Protein AF-A0A1J3EP13-F1 (afdb_monomer)

Sequence (104 aa):
LDESCNVFEGQWVWDNVSYPLYKEESCPYLVKQTTCQRNGRPDSHYQNWRWQPNSCDLPRFDALKLLDVLRDKRVMFIGDSVQRGTFESMICMVQSVIPDNKKS

InterPro domains:
  IPR025846 Trichome birefringence-like, N-terminal domain [PF14416] (3-57)
  IPR026057 Trichome birefringence-like, C-terminal domain [PF13839] (58-103)
  IPR029962 Trichome birefringence-like family [PTHR32285] (5-99)

pLDDT: mean 94.51, std 5.69, range [63.16, 98.12]

Radius of gyration: 15.42 Å; Cα contacts (8 Å, |Δi|>4): 90; chains: 1; bounding box: 29×38×36 Å

Secondary structure (DSSP, 8-state):
--TT--TTSEEEEE-TTT--SS-GGG-TT--GGG-TTTTT----GGGGEEEEESS-PPPPP-HHHHHHHTTT------SSHHHHHHHHHHHHHHHTTS-GGG--

Mean predicted aligned error: 3.6 Å

Structure (mmCIF, N/CA/C/O backbone):
data_AF-A0A1J3EP13-F1
#
_entry.id   AF-A0A1J3EP13-F1
#
loop_
_atom_site.group_PDB
_atom_site.id
_atom_site.type_symbol
_atom_site.label_atom_id
_atom_site.label_alt_id
_atom_site.label_comp_id
_atom_site.label_asym_id
_atom_site.label_entity_id
_atom_site.label_seq_id
_atom_site.pdbx_PDB_ins_code
_atom_site.Cartn_x
_atom_site.Cartn_y
_atom_site.Cartn_z
_atom_site.occupancy
_atom_site.B_iso_or_equiv
_atom_site.auth_seq_id
_atom_site.auth_comp_id
_atom_site.auth_asym_id
_atom_site.auth_atom_id
_atom_site.pdbx_PDB_model_num
ATOM 1 N N . LEU A 1 1 ? -5.188 -16.356 -10.026 1.00 63.16 1 LEU A N 1
ATOM 2 C CA . LEU A 1 1 ? -3.910 -15.917 -10.617 1.00 63.16 1 LEU A CA 1
ATOM 3 C C . LEU A 1 1 ? -3.475 -17.056 -11.509 1.00 63.16 1 LEU A C 1
ATOM 5 O O . LEU A 1 1 ? -3.619 -18.193 -11.080 1.00 63.16 1 LEU A O 1
ATOM 9 N N . ASP A 1 2 ? -3.095 -16.760 -12.745 1.00 73.81 2 ASP A N 1
ATOM 10 C CA . ASP A 1 2 ? -2.546 -17.768 -13.652 1.00 73.81 2 ASP A CA 1
ATOM 11 C C . ASP A 1 2 ? -1.289 -18.374 -13.003 1.00 73.81 2 ASP A C 1
ATOM 13 O O . ASP A 1 2 ? -0.483 -17.623 -12.448 1.00 73.81 2 ASP A O 1
ATOM 17 N N . GLU A 1 3 ? -1.133 -19.701 -13.016 1.00 71.56 3 GLU A N 1
ATOM 18 C CA . GLU A 1 3 ? 0.047 -20.374 -12.443 1.00 71.56 3 GLU A CA 1
ATOM 19 C C . GLU A 1 3 ? 1.345 -19.949 -13.145 1.00 71.56 3 GLU A C 1
ATOM 21 O O . GLU A 1 3 ? 2.423 -20.026 -12.561 1.00 71.56 3 GLU A O 1
ATOM 26 N N . SER A 1 4 ? 1.241 -19.431 -14.372 1.00 84.25 4 SER A N 1
ATOM 27 C CA . SER A 1 4 ? 2.365 -18.866 -15.119 1.00 84.25 4 SER A CA 1
ATOM 28 C C . SER A 1 4 ? 2.739 -17.432 -14.714 1.00 84.25 4 SER A C 1
ATOM 30 O O . SER A 1 4 ? 3.778 -16.926 -15.149 1.00 84.25 4 SER A O 1
ATOM 32 N N . CYS A 1 5 ? 1.939 -16.751 -13.879 1.00 91.75 5 CYS A N 1
ATOM 33 C CA . CYS A 1 5 ? 2.247 -15.382 -13.478 1.00 91.75 5 CYS A CA 1
ATOM 34 C C . CYS A 1 5 ? 3.239 -15.326 -12.314 1.00 91.75 5 CYS A C 1
ATOM 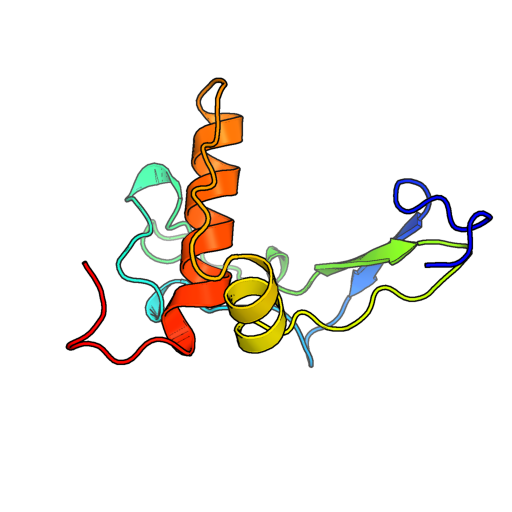36 O O . CYS A 1 5 ? 2.869 -15.428 -11.140 1.00 91.75 5 CYS A O 1
ATOM 38 N N . ASN A 1 6 ? 4.504 -15.059 -12.638 1.00 93.00 6 ASN A N 1
ATOM 39 C CA . ASN A 1 6 ? 5.495 -14.687 -11.641 1.00 93.00 6 ASN A CA 1
ATOM 40 C C . ASN A 1 6 ? 5.256 -13.245 -11.158 1.00 93.00 6 ASN A C 1
ATOM 42 O O . ASN A 1 6 ? 5.686 -12.279 -11.785 1.00 93.00 6 ASN A O 1
ATOM 46 N N . VAL A 1 7 ? 4.588 -13.096 -10.012 1.00 94.94 7 VAL A N 1
ATOM 47 C CA . VAL A 1 7 ? 4.268 -11.783 -9.418 1.00 94.94 7 VAL A CA 1
ATOM 48 C C . VAL A 1 7 ? 5.496 -10.995 -8.949 1.00 94.94 7 VAL A C 1
ATOM 50 O O . VAL A 1 7 ? 5.372 -9.809 -8.647 1.00 94.94 7 VAL A O 1
ATOM 53 N N . PHE A 1 8 ? 6.670 -11.625 -8.888 1.00 95.06 8 PHE A N 1
ATOM 54 C CA . PHE A 1 8 ? 7.921 -11.007 -8.449 1.00 95.06 8 PHE A CA 1
ATOM 55 C C . PHE A 1 8 ? 8.779 -10.485 -9.610 1.00 95.06 8 PHE A C 1
ATOM 57 O O . PHE A 1 8 ? 9.755 -9.781 -9.367 1.00 95.06 8 PHE A O 1
ATOM 64 N N . GLU A 1 9 ? 8.411 -10.779 -10.862 1.00 96.25 9 GLU A N 1
ATOM 65 C CA . GLU A 1 9 ? 9.092 -10.290 -12.064 1.00 96.25 9 GLU A CA 1
ATOM 66 C C . GLU A 1 9 ? 8.228 -9.273 -12.806 1.00 96.25 9 GLU A C 1
ATOM 68 O O . GLU A 1 9 ? 7.113 -9.560 -13.248 1.00 96.25 9 GLU A O 1
ATOM 73 N N . GLY A 1 10 ? 8.751 -8.062 -12.950 1.00 96.69 10 GLY A N 1
ATOM 74 C CA . GLY A 1 10 ? 7.971 -6.939 -13.432 1.00 96.69 10 GLY A CA 1
ATOM 75 C C . GLY A 1 10 ? 8.742 -5.636 -13.378 1.00 96.69 10 GLY A C 1
ATOM 76 O O . GLY A 1 10 ? 9.972 -5.610 -13.295 1.00 96.69 10 GLY A O 1
ATOM 77 N N . GLN A 1 11 ? 7.991 -4.546 -13.398 1.00 98.12 11 GLN A N 1
ATOM 78 C CA . GLN A 1 11 ? 8.530 -3.198 -13.337 1.00 98.12 11 GLN A CA 1
ATOM 79 C C . GLN A 1 11 ? 7.628 -2.279 -12.521 1.00 98.12 11 GLN A C 1
ATOM 81 O O . GLN A 1 11 ? 6.421 -2.496 -12.381 1.00 98.12 11 GLN A O 1
ATOM 86 N N . TRP A 1 12 ? 8.225 -1.213 -12.003 1.00 98.00 12 TRP A N 1
ATOM 87 C CA . TRP A 1 12 ? 7.475 -0.113 -11.422 1.00 98.00 12 TRP A CA 1
ATOM 88 C C . TRP A 1 12 ? 6.881 0.743 -12.537 1.00 98.00 12 TRP A C 1
ATOM 90 O O . TRP A 1 12 ? 7.595 1.198 -13.428 1.00 98.00 12 TRP A O 1
ATOM 100 N N . VAL A 1 13 ? 5.573 0.972 -12.472 1.00 97.69 13 VAL A N 1
ATOM 101 C CA . VAL A 1 13 ? 4.842 1.854 -13.382 1.00 97.69 13 VAL A CA 1
ATOM 102 C C . VAL A 1 13 ? 4.267 3.029 -12.606 1.00 97.69 13 VAL A C 1
ATOM 104 O O . VAL A 1 13 ? 3.807 2.883 -11.470 1.00 97.69 13 VAL A O 1
ATOM 107 N N . TRP A 1 14 ? 4.317 4.208 -13.215 1.00 97.81 14 TRP A N 1
ATOM 108 C CA . TRP A 1 14 ? 3.725 5.408 -12.643 1.00 97.81 14 TRP A CA 1
ATOM 109 C C . TRP A 1 14 ? 2.201 5.359 -12.773 1.00 97.81 14 TRP A C 1
ATOM 111 O O . TRP A 1 14 ? 1.672 5.203 -13.872 1.00 97.81 14 TRP A O 1
ATOM 121 N N . ASP A 1 15 ? 1.500 5.524 -11.657 1.00 96.38 15 ASP A N 1
ATOM 122 C CA . ASP A 1 15 ? 0.045 5.532 -11.570 1.00 96.38 15 ASP A CA 1
ATOM 123 C C . ASP A 1 15 ? -0.403 6.564 -10.526 1.00 96.38 15 ASP A C 1
ATOM 125 O O . ASP A 1 15 ? -0.505 6.289 -9.335 1.00 96.38 15 ASP A O 1
ATOM 129 N N . ASN A 1 16 ? -0.681 7.784 -10.977 1.00 94.88 16 ASN A N 1
ATOM 130 C CA . ASN A 1 16 ? -1.227 8.847 -10.131 1.00 94.88 16 ASN A CA 1
ATOM 131 C C . ASN A 1 16 ? -2.765 8.875 -10.107 1.00 94.88 16 ASN A C 1
ATOM 133 O O . ASN A 1 16 ? -3.342 9.824 -9.577 1.00 94.88 16 ASN A O 1
ATOM 137 N N . VAL A 1 17 ? -3.423 7.882 -10.712 1.00 94.56 17 VAL A N 1
ATOM 138 C CA . VAL A 1 17 ? -4.886 7.799 -10.788 1.00 94.56 17 VAL A CA 1
ATOM 139 C C . VAL A 1 17 ? -5.414 6.859 -9.710 1.00 94.56 17 VAL A C 1
ATOM 141 O O . VAL A 1 17 ? -6.419 7.157 -9.064 1.00 94.56 17 VAL A O 1
ATOM 144 N N . SER A 1 18 ? -4.755 5.715 -9.514 1.00 92.50 18 SER A N 1
ATOM 145 C CA . SER A 1 18 ? -5.209 4.673 -8.593 1.00 92.50 18 SER A CA 1
ATOM 146 C C . SER A 1 18 ? -4.381 4.540 -7.312 1.00 92.50 18 SER A C 1
ATOM 148 O O . SER A 1 18 ? -4.886 3.963 -6.346 1.00 92.50 18 SER A O 1
ATOM 150 N N . TYR A 1 19 ? -3.167 5.103 -7.279 1.00 95.50 19 TYR A N 1
ATOM 151 C CA . TYR A 1 19 ? -2.274 5.113 -6.116 1.00 95.50 19 TYR A CA 1
ATOM 152 C C . TYR A 1 19 ? -2.142 6.517 -5.494 1.00 95.50 19 TYR A C 1
ATOM 154 O O . TYR A 1 19 ? -2.306 7.519 -6.195 1.00 95.50 19 TYR A O 1
ATOM 162 N N . PRO A 1 20 ? -1.836 6.602 -4.183 1.00 96.38 20 PRO A N 1
ATOM 163 C CA . PRO A 1 20 ? -1.657 5.487 -3.245 1.00 96.38 20 PRO A CA 1
ATOM 164 C C . PRO A 1 20 ? -2.982 4.826 -2.829 1.00 96.38 20 PRO A C 1
ATOM 166 O O . PRO A 1 20 ? -4.050 5.429 -2.908 1.00 96.38 20 PRO A O 1
ATOM 169 N N . LEU A 1 21 ? -2.909 3.587 -2.328 1.00 95.50 21 LEU A N 1
ATOM 170 C CA . LEU A 1 21 ? -4.083 2.838 -1.845 1.00 95.50 21 LEU A CA 1
ATOM 171 C C . LEU A 1 21 ? -4.720 3.449 -0.583 1.00 95.50 21 LEU A C 1
ATOM 173 O O . LEU A 1 21 ? -5.889 3.204 -0.298 1.00 95.50 21 LEU A O 1
ATOM 177 N N . TYR A 1 22 ? -3.960 4.246 0.167 1.00 95.88 22 TYR A N 1
ATOM 178 C CA . TYR A 1 22 ? -4.425 5.040 1.299 1.00 95.88 22 TYR A CA 1
ATOM 179 C C . TYR A 1 22 ? -3.564 6.301 1.431 1.00 95.88 22 TYR A C 1
ATOM 181 O O . TYR A 1 22 ? -2.426 6.339 0.966 1.00 95.88 22 TYR A O 1
ATOM 189 N N . LYS A 1 23 ? -4.088 7.335 2.095 1.00 95.62 23 LYS A N 1
ATOM 190 C CA . LYS A 1 23 ? -3.322 8.549 2.419 1.00 95.62 23 LYS A CA 1
ATOM 191 C C . LYS A 1 23 ? -2.798 8.483 3.850 1.00 95.62 23 LYS A C 1
ATOM 193 O O . LYS A 1 23 ? -3.511 8.010 4.734 1.00 95.62 23 LYS A O 1
ATOM 198 N N . GLU A 1 24 ? -1.604 9.021 4.094 1.00 96.50 24 GLU A N 1
ATOM 199 C CA . GLU A 1 24 ? -0.988 9.086 5.433 1.00 96.50 24 GLU A CA 1
ATOM 200 C C . GLU A 1 24 ? -1.919 9.735 6.475 1.00 96.50 24 GLU A C 1
ATOM 202 O O . GLU A 1 24 ? -2.043 9.258 7.599 1.00 96.50 24 GLU A O 1
ATOM 207 N N . GLU A 1 25 ? -2.635 10.788 6.082 1.00 94.44 25 GLU A N 1
ATOM 208 C CA . GLU A 1 25 ? -3.593 11.509 6.931 1.00 94.44 25 GLU A CA 1
ATOM 209 C C . GLU A 1 25 ? -4.834 10.681 7.285 1.00 94.44 25 GLU A C 1
ATOM 211 O O . GLU A 1 25 ? -5.441 10.893 8.330 1.00 94.44 25 GLU A O 1
ATOM 216 N N . SER A 1 26 ? -5.207 9.728 6.427 1.00 93.75 26 SER A N 1
ATOM 217 C CA . SER A 1 26 ? -6.417 8.915 6.598 1.00 93.75 26 SER A CA 1
ATOM 218 C C . SER A 1 26 ? -6.224 7.708 7.515 1.00 93.75 26 SER A C 1
ATOM 220 O O . SER A 1 26 ? -7.208 7.062 7.873 1.00 93.75 26 SER A O 1
ATOM 222 N N . CYS A 1 27 ? -4.980 7.377 7.878 1.00 95.25 27 CYS A N 1
ATOM 223 C CA . CYS A 1 27 ? -4.670 6.211 8.695 1.00 95.25 27 CYS A CA 1
ATOM 224 C C . CYS A 1 27 ? -4.110 6.617 10.069 1.00 95.25 27 CYS A C 1
ATOM 226 O O . CYS A 1 27 ? -2.937 6.986 10.165 1.00 95.25 27 CYS A O 1
ATOM 228 N N . PRO A 1 28 ? -4.897 6.490 11.154 1.00 93.19 28 PRO A N 1
ATOM 229 C CA . PRO A 1 28 ? -4.446 6.856 12.499 1.00 93.19 28 PRO A CA 1
ATOM 230 C C . PRO A 1 28 ? -3.438 5.862 13.101 1.00 93.19 28 PRO A C 1
ATOM 232 O O . PRO A 1 28 ? -2.834 6.156 14.127 1.00 93.19 28 PRO A O 1
ATOM 235 N N . TYR A 1 29 ? -3.249 4.695 12.479 1.00 94.19 29 TYR A N 1
ATOM 236 C CA . TYR A 1 29 ? -2.391 3.618 12.984 1.00 94.19 29 TYR A CA 1
ATOM 237 C C . TYR A 1 29 ? -0.920 3.742 12.571 1.00 94.19 29 TYR A C 1
ATOM 239 O O . TYR A 1 29 ? -0.087 2.986 13.068 1.00 94.19 29 TYR A O 1
ATOM 247 N N . LEU A 1 30 ? -0.587 4.670 11.667 1.00 96.19 30 LEU A N 1
ATOM 248 C CA . LEU A 1 30 ? 0.803 4.909 11.279 1.00 96.19 30 LEU A CA 1
ATOM 249 C C . LEU A 1 30 ? 1.584 5.520 12.442 1.00 96.19 30 LEU A C 1
ATOM 251 O O . LEU A 1 30 ? 1.177 6.528 13.026 1.00 96.19 30 LEU A O 1
ATOM 255 N N . VAL A 1 31 ? 2.746 4.944 12.740 1.00 95.75 31 VAL A N 1
ATOM 256 C CA . VAL A 1 31 ? 3.650 5.468 13.766 1.00 95.75 31 VAL A CA 1
ATOM 257 C C . VAL A 1 31 ? 4.529 6.581 13.203 1.00 95.75 31 VAL A C 1
ATOM 259 O O . VAL A 1 31 ? 4.775 6.665 12.001 1.0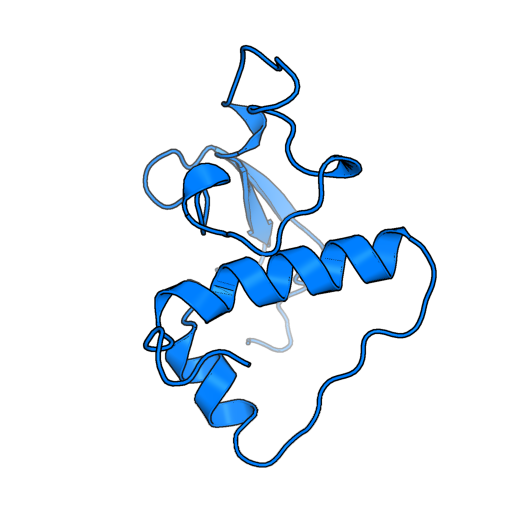0 95.75 31 VAL A O 1
ATOM 262 N N . LYS A 1 32 ? 5.072 7.432 14.081 1.00 96.31 32 LYS A N 1
ATOM 263 C CA . LYS A 1 32 ? 5.913 8.573 13.676 1.00 96.31 32 LYS A CA 1
ATOM 264 C C . LYS A 1 32 ? 7.062 8.165 12.745 1.00 96.31 32 LYS A C 1
ATOM 266 O O . LYS A 1 32 ? 7.445 8.938 11.880 1.00 96.31 32 LYS A O 1
ATOM 271 N N . GLN A 1 33 ? 7.622 6.968 12.899 1.00 95.69 33 GLN A N 1
ATOM 272 C CA . GLN A 1 33 ? 8.724 6.471 12.074 1.00 95.69 33 GLN A CA 1
ATOM 273 C C . GLN A 1 33 ? 8.349 6.315 10.588 1.00 95.69 33 GLN A C 1
ATOM 275 O O . GLN A 1 33 ? 9.238 6.391 9.744 1.00 95.69 33 GLN A O 1
ATOM 280 N N . THR A 1 34 ? 7.067 6.120 10.262 1.00 95.69 34 THR A N 1
ATOM 281 C CA . THR A 1 34 ? 6.578 5.823 8.903 1.00 95.69 34 THR A CA 1
ATOM 282 C C . THR A 1 34 ? 5.745 6.956 8.284 1.00 95.69 34 THR A C 1
ATOM 284 O O . THR A 1 34 ? 5.327 6.856 7.134 1.00 95.69 34 THR A O 1
ATOM 287 N N . THR A 1 35 ? 5.557 8.075 8.993 1.00 97.31 35 THR A N 1
ATOM 288 C CA . THR A 1 35 ? 4.766 9.235 8.539 1.00 97.31 35 THR A CA 1
ATOM 289 C C . THR A 1 35 ? 5.649 10.292 7.873 1.00 97.31 35 THR A C 1
ATOM 291 O O . THR A 1 35 ? 5.930 11.346 8.448 1.00 97.31 35 THR A O 1
ATOM 294 N N . CYS A 1 36 ? 6.182 9.973 6.691 1.00 97.56 36 CYS A N 1
ATOM 295 C CA . CYS A 1 36 ? 7.175 10.796 5.998 1.00 97.56 36 CYS A CA 1
ATOM 296 C C . CYS A 1 36 ? 6.684 12.216 5.688 1.00 97.56 36 CYS A C 1
ATOM 298 O O . CYS A 1 36 ? 7.465 13.155 5.843 1.00 97.56 36 CYS A O 1
ATOM 300 N N . GLN A 1 37 ? 5.427 12.382 5.262 1.00 97.44 37 GLN A N 1
ATOM 301 C CA . GLN A 1 37 ? 4.887 13.706 4.930 1.00 97.44 37 GLN A CA 1
ATOM 302 C C . GLN A 1 37 ? 4.777 14.565 6.189 1.00 97.44 37 GLN A C 1
ATOM 304 O O . GLN A 1 37 ? 5.296 15.679 6.230 1.00 97.44 37 GLN A O 1
ATOM 309 N N . ARG A 1 38 ? 4.211 14.013 7.268 1.00 96.62 38 ARG A N 1
ATOM 310 C CA . ARG A 1 38 ? 4.139 14.685 8.573 1.00 96.62 38 ARG A CA 1
ATOM 311 C C . ARG A 1 38 ? 5.519 14.985 9.163 1.00 96.62 38 ARG A C 1
ATOM 313 O O . ARG A 1 38 ? 5.669 15.954 9.901 1.00 96.62 38 ARG A O 1
ATOM 320 N N . ASN A 1 39 ? 6.527 14.188 8.816 1.00 98.00 39 ASN A N 1
ATOM 321 C CA . ASN A 1 39 ? 7.922 14.411 9.198 1.00 98.00 39 ASN A CA 1
ATOM 322 C C . ASN A 1 39 ? 8.664 15.406 8.286 1.00 98.00 39 ASN A C 1
ATOM 324 O O . ASN A 1 39 ? 9.873 15.571 8.435 1.00 98.00 39 ASN A O 1
ATOM 328 N N . GLY A 1 40 ? 7.968 16.076 7.364 1.00 97.75 40 GLY A N 1
ATOM 329 C CA . GLY A 1 40 ? 8.513 17.182 6.578 1.00 97.75 40 GLY A CA 1
ATOM 330 C C . GLY A 1 40 ? 9.070 16.801 5.209 1.00 97.75 40 GLY A C 1
ATOM 331 O O . GLY A 1 40 ? 9.735 17.629 4.589 1.00 97.75 40 GLY A O 1
ATOM 332 N N . ARG A 1 41 ? 8.818 15.583 4.706 1.00 98.00 41 ARG A N 1
ATOM 333 C CA . ARG A 1 41 ? 9.160 15.250 3.316 1.00 98.00 41 ARG A CA 1
ATOM 334 C C . ARG A 1 41 ? 8.285 16.077 2.356 1.00 98.00 41 ARG A C 1
ATOM 336 O O . ARG A 1 41 ? 7.067 15.938 2.421 1.00 98.00 41 ARG A O 1
ATOM 343 N N . PRO A 1 42 ? 8.870 16.895 1.461 1.00 97.19 42 PRO A N 1
ATOM 344 C CA . PRO A 1 42 ? 8.105 17.836 0.642 1.00 97.19 42 PRO A CA 1
ATOM 345 C C . PRO A 1 42 ? 7.491 17.202 -0.615 1.00 97.19 42 PRO A C 1
ATOM 347 O O . PRO A 1 42 ? 6.500 17.706 -1.135 1.00 97.19 42 PRO A O 1
ATOM 350 N N . ASP A 1 43 ? 8.080 16.121 -1.131 1.00 97.31 43 ASP A N 1
ATOM 351 C CA . ASP A 1 43 ? 7.604 15.412 -2.316 1.00 97.31 43 ASP A CA 1
ATOM 352 C C . ASP A 1 43 ? 6.710 14.221 -1.945 1.00 97.31 43 ASP A C 1
ATOM 354 O O . ASP A 1 43 ? 6.955 13.527 -0.958 1.00 97.31 43 ASP A O 1
ATOM 358 N N . SER A 1 44 ? 5.705 13.937 -2.775 1.00 96.56 44 SER A N 1
ATOM 359 C CA . SER A 1 44 ? 4.783 12.799 -2.611 1.00 96.56 44 SER A CA 1
ATOM 360 C C . SER A 1 44 ? 4.792 11.828 -3.795 1.00 96.56 44 SER A C 1
ATOM 362 O O . SER A 1 44 ? 4.125 10.800 -3.759 1.00 96.56 44 SER A O 1
ATOM 364 N N . HIS A 1 45 ? 5.590 12.099 -4.832 1.00 96.50 45 HIS A N 1
ATOM 365 C CA . HIS A 1 45 ? 5.637 11.307 -6.066 1.00 96.50 45 HIS A CA 1
ATOM 366 C C . HIS A 1 45 ? 5.985 9.830 -5.840 1.00 96.50 45 HIS A C 1
ATOM 368 O O . HIS A 1 45 ? 5.524 8.965 -6.578 1.00 96.50 45 HIS A O 1
ATOM 374 N N . TYR A 1 46 ? 6.746 9.521 -4.788 1.00 96.12 46 TYR A N 1
ATOM 375 C CA . TYR A 1 46 ? 7.071 8.144 -4.411 1.00 96.12 46 TYR A CA 1
ATOM 376 C C . TYR A 1 46 ? 5.832 7.290 -4.079 1.00 96.12 46 TYR A C 1
ATOM 378 O O . TYR A 1 46 ? 5.911 6.068 -4.134 1.00 96.12 46 TYR A O 1
ATOM 386 N N . GLN A 1 47 ? 4.698 7.913 -3.745 1.00 97.12 47 GLN A N 1
ATOM 387 C CA . GLN A 1 47 ? 3.450 7.231 -3.391 1.00 97.12 47 GLN A CA 1
ATOM 388 C C . GLN A 1 47 ? 2.676 6.720 -4.616 1.00 97.12 47 GLN A C 1
ATOM 390 O O . GLN A 1 47 ? 1.792 5.879 -4.468 1.00 97.12 47 GLN A O 1
ATOM 395 N N . ASN A 1 48 ? 3.021 7.199 -5.816 1.00 97.75 48 ASN A N 1
ATOM 396 C CA . ASN A 1 48 ? 2.261 6.979 -7.050 1.00 97.75 48 ASN A CA 1
ATOM 397 C C . ASN A 1 48 ? 2.878 5.887 -7.936 1.00 97.75 48 ASN A C 1
ATOM 399 O O . ASN A 1 48 ? 2.666 5.868 -9.146 1.00 97.75 48 ASN A O 1
ATOM 403 N N . TRP A 1 49 ? 3.690 5.003 -7.361 1.00 97.81 49 TRP A N 1
ATOM 404 C CA . TRP A 1 49 ? 4.278 3.878 -8.079 1.00 97.81 49 TRP A CA 1
ATOM 405 C C . TRP A 1 49 ? 3.512 2.598 -7.769 1.00 97.81 49 TRP A C 1
ATOM 407 O O . TRP A 1 49 ? 3.300 2.246 -6.607 1.00 97.81 49 TRP A O 1
ATOM 417 N N . ARG A 1 50 ? 3.139 1.878 -8.826 1.00 97.06 50 ARG A N 1
ATOM 418 C CA . ARG A 1 50 ? 2.505 0.562 -8.760 1.00 97.06 50 ARG A CA 1
ATOM 419 C C . ARG A 1 50 ? 3.446 -0.483 -9.344 1.00 97.06 50 ARG A C 1
ATOM 421 O O . ARG A 1 50 ? 4.107 -0.237 -10.349 1.00 97.06 50 ARG A O 1
ATOM 428 N N . TRP A 1 51 ? 3.500 -1.655 -8.727 1.00 97.50 51 TRP A N 1
ATOM 429 C CA . TRP A 1 51 ? 4.212 -2.798 -9.290 1.00 97.50 51 TRP A CA 1
ATOM 430 C C . TRP A 1 51 ? 3.352 -3.479 -10.364 1.00 97.50 51 TRP A C 1
ATOM 432 O O . TRP A 1 51 ? 2.186 -3.794 -10.110 1.00 97.50 51 TRP A O 1
ATOM 442 N N . GLN A 1 52 ? 3.916 -3.698 -11.554 1.00 97.06 52 GLN A N 1
ATOM 443 C CA . GLN A 1 52 ? 3.268 -4.375 -12.678 1.00 97.06 52 GLN A CA 1
ATOM 444 C C . GLN A 1 52 ? 4.070 -5.629 -13.055 1.00 97.06 52 GLN A C 1
ATOM 446 O O . GLN A 1 52 ? 5.154 -5.488 -13.631 1.00 97.06 52 GLN A O 1
ATOM 451 N N . PRO A 1 53 ? 3.561 -6.841 -12.761 1.00 96.81 53 PRO A N 1
ATOM 452 C CA . PRO A 1 53 ? 4.157 -8.075 -13.259 1.00 96.81 53 PRO A CA 1
ATOM 453 C C . PRO A 1 53 ? 4.157 -8.125 -14.791 1.00 96.81 53 PRO A C 1
ATOM 455 O O . PRO A 1 53 ? 3.253 -7.590 -15.438 1.00 96.81 53 PRO A O 1
ATOM 458 N N . ASN A 1 54 ? 5.152 -8.797 -15.373 1.00 94.88 54 ASN A N 1
ATOM 459 C CA . ASN A 1 54 ? 5.288 -8.908 -16.832 1.00 94.88 54 ASN A CA 1
ATOM 460 C C . ASN A 1 54 ? 4.192 -9.778 -17.463 1.00 94.88 54 ASN A C 1
ATOM 462 O O . ASN A 1 54 ? 3.721 -9.490 -18.560 1.00 94.88 54 ASN A O 1
ATOM 466 N N . SER A 1 55 ? 3.808 -10.850 -16.769 1.00 94.00 55 SER A N 1
ATOM 467 C CA . SER A 1 55 ? 2.948 -11.902 -17.323 1.00 94.00 55 SER A CA 1
ATOM 468 C C . SER A 1 55 ? 1.476 -11.769 -16.934 1.00 94.00 55 SER A C 1
ATOM 470 O O . SER A 1 55 ? 0.656 -12.547 -17.415 1.00 94.00 55 SER A O 1
ATOM 472 N N . CYS A 1 56 ? 1.118 -10.837 -16.045 1.00 93.44 56 CYS A N 1
ATOM 473 C CA . CYS A 1 56 ? -0.275 -10.618 -15.665 1.00 93.44 56 CYS A CA 1
ATOM 474 C C . CYS A 1 56 ? -0.517 -9.260 -15.002 1.00 93.44 56 CYS A C 1
ATOM 476 O O . CYS A 1 56 ? 0.403 -8.609 -14.509 1.00 93.44 56 CYS A O 1
ATOM 478 N N . ASP A 1 57 ? -1.793 -8.891 -14.915 1.00 91.81 57 ASP A N 1
ATOM 479 C CA . ASP A 1 57 ? -2.252 -7.758 -14.122 1.00 91.81 57 ASP A CA 1
ATOM 480 C C . ASP A 1 57 ? -2.631 -8.192 -12.705 1.00 91.81 57 ASP A C 1
ATOM 482 O O . ASP A 1 57 ? -3.389 -9.145 -12.495 1.00 91.81 57 ASP A O 1
ATOM 486 N N . LEU A 1 58 ? -2.134 -7.452 -11.712 1.00 92.25 58 LEU A N 1
ATOM 487 C CA . LEU A 1 58 ? -2.588 -7.620 -10.337 1.00 92.25 58 LEU A CA 1
ATOM 488 C C . LEU A 1 58 ? -4.000 -7.039 -10.193 1.00 92.25 58 LEU A C 1
ATOM 490 O O . LEU A 1 58 ? -4.237 -5.901 -10.611 1.00 92.25 58 LEU A O 1
ATOM 494 N N . PRO A 1 59 ? -4.942 -7.770 -9.569 1.00 92.62 59 PRO A N 1
ATOM 495 C CA . PRO A 1 59 ? -6.255 -7.217 -9.286 1.00 92.62 59 PRO A CA 1
ATOM 496 C C . PRO A 1 59 ? -6.115 -6.013 -8.352 1.00 92.62 59 PRO A C 1
ATOM 498 O O . PRO A 1 59 ? -5.281 -6.009 -7.442 1.00 92.62 59 PRO A O 1
ATOM 501 N N . ARG A 1 60 ? -6.966 -5.000 -8.547 1.00 91.75 60 ARG A N 1
ATOM 502 C CA . ARG A 1 60 ? -7.029 -3.866 -7.623 1.00 91.75 60 ARG A CA 1
ATOM 503 C C . ARG A 1 60 ? -7.331 -4.374 -6.213 1.00 91.75 60 ARG A C 1
ATOM 505 O O . ARG A 1 60 ? -8.174 -5.254 -6.034 1.00 91.75 60 ARG A O 1
ATOM 512 N N . PHE A 1 61 ? -6.648 -3.800 -5.227 1.00 94.88 61 PHE A N 1
ATOM 513 C CA . PHE A 1 61 ? -6.887 -4.133 -3.831 1.00 94.88 61 PHE A CA 1
ATOM 514 C C . PHE A 1 61 ? -8.339 -3.828 -3.436 1.00 94.88 61 PHE A C 1
ATOM 516 O O . PHE A 1 61 ? -8.838 -2.727 -3.675 1.00 94.88 61 PHE A O 1
ATOM 523 N N . ASP A 1 62 ? -8.984 -4.809 -2.810 1.00 96.12 62 ASP A N 1
ATOM 524 C CA . ASP A 1 62 ? -10.337 -4.722 -2.272 1.00 96.12 62 ASP A CA 1
ATOM 525 C C . ASP A 1 62 ? -10.296 -5.118 -0.792 1.00 96.12 62 ASP A C 1
ATOM 527 O O . ASP A 1 62 ? -10.093 -6.286 -0.437 1.00 96.12 62 ASP A O 1
ATOM 531 N N . ALA A 1 63 ? -10.468 -4.118 0.072 1.00 96.31 63 ALA A N 1
ATOM 532 C CA . ALA A 1 63 ? -10.415 -4.291 1.515 1.00 96.31 63 ALA A CA 1
ATOM 533 C C . ALA A 1 63 ? -11.534 -5.205 2.034 1.00 96.31 63 ALA A C 1
ATOM 535 O O . ALA A 1 63 ? -11.289 -6.018 2.924 1.00 96.31 63 ALA A O 1
ATOM 536 N N . LEU A 1 64 ? -12.743 -5.114 1.469 1.00 96.81 64 LEU A N 1
ATOM 537 C CA . LEU A 1 64 ? -13.876 -5.937 1.893 1.00 96.81 64 LEU A CA 1
ATOM 538 C C . LEU A 1 64 ? -13.639 -7.398 1.531 1.00 96.81 64 LEU A C 1
ATOM 540 O O . LEU A 1 64 ? -13.888 -8.278 2.352 1.00 96.81 64 LEU A O 1
ATOM 544 N N . LYS A 1 65 ? -13.088 -7.656 0.341 1.00 97.19 65 LYS A N 1
ATOM 545 C CA . LYS A 1 65 ? -12.728 -9.013 -0.080 1.00 97.19 65 LYS A CA 1
ATOM 546 C C . LYS A 1 65 ? -11.655 -9.625 0.819 1.00 97.19 65 LYS A C 1
ATOM 548 O O . LYS A 1 65 ? -11.775 -10.789 1.195 1.00 97.19 65 LYS A O 1
ATOM 553 N N . LEU A 1 66 ? -10.627 -8.858 1.194 1.00 96.50 66 LEU A N 1
ATOM 554 C CA . LEU A 1 66 ? -9.623 -9.338 2.147 1.00 96.50 66 LEU A CA 1
ATOM 555 C C . LEU A 1 66 ? -10.258 -9.641 3.513 1.00 96.50 66 LEU A C 1
ATOM 557 O O . LEU A 1 66 ? -10.017 -10.708 4.072 1.00 96.50 66 LEU A O 1
ATOM 561 N N . LEU A 1 67 ? -11.089 -8.737 4.036 1.00 96.12 67 LEU A N 1
ATOM 562 C CA . LEU A 1 67 ? -11.761 -8.925 5.324 1.00 96.12 67 LEU A CA 1
ATOM 563 C C . LEU A 1 67 ? -12.721 -10.123 5.320 1.00 96.12 67 LEU A C 1
ATOM 565 O O . LEU A 1 67 ? -12.821 -10.815 6.328 1.00 96.12 67 LEU A O 1
ATOM 569 N N . ASP A 1 68 ? -13.381 -10.408 4.198 1.00 97.38 68 ASP A N 1
ATOM 570 C CA . ASP A 1 68 ? -14.228 -11.593 4.034 1.00 97.38 68 ASP A CA 1
ATOM 571 C C . ASP A 1 68 ? -13.402 -12.890 4.096 1.00 97.38 68 ASP A C 1
ATOM 573 O O . ASP A 1 68 ? -13.739 -13.806 4.845 1.00 97.38 68 ASP A O 1
ATOM 577 N N . VAL A 1 69 ? -12.251 -12.934 3.412 1.00 96.88 69 VAL A N 1
ATOM 578 C CA . VAL A 1 69 ? -11.305 -14.069 3.475 1.00 96.88 69 VAL A CA 1
ATOM 579 C C . VAL A 1 69 ? -10.766 -14.289 4.894 1.00 96.88 69 VAL A C 1
ATOM 581 O O . VAL A 1 69 ? -10.510 -15.435 5.294 1.00 96.88 69 VAL A O 1
ATOM 584 N N . LEU A 1 70 ? -10.586 -13.198 5.642 1.00 96.75 70 LEU A N 1
ATOM 585 C CA . LEU A 1 70 ? -10.087 -13.180 7.016 1.00 96.75 70 LEU A CA 1
ATOM 586 C C . LEU A 1 70 ? -11.185 -13.296 8.082 1.00 96.75 70 LEU A C 1
ATOM 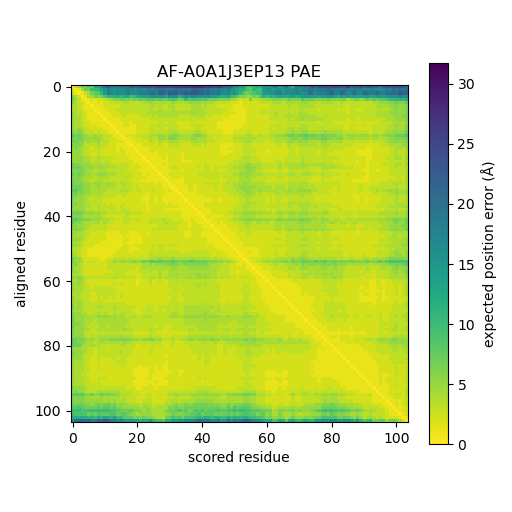588 O O . LEU A 1 70 ? -10.858 -13.280 9.271 1.00 96.75 70 LEU A O 1
ATOM 592 N N . ARG A 1 71 ? -12.460 -13.439 7.700 1.00 96.38 71 ARG A N 1
ATOM 593 C CA . ARG A 1 71 ? -13.554 -13.601 8.662 1.00 96.38 71 ARG A CA 1
ATOM 594 C C . ARG A 1 71 ? -13.273 -14.796 9.576 1.00 96.38 71 ARG A C 1
ATOM 596 O O . ARG A 1 71 ? -12.881 -15.865 9.110 1.00 96.38 71 ARG A O 1
ATOM 603 N N . ASP A 1 72 ? -13.432 -14.567 10.880 1.00 97.12 72 ASP A N 1
ATOM 604 C CA . ASP A 1 72 ? -13.189 -15.534 11.959 1.00 97.12 72 ASP A CA 1
ATOM 605 C C . ASP A 1 72 ? -11.757 -16.105 12.007 1.00 97.12 72 ASP A C 1
ATOM 607 O O . ASP A 1 72 ? -11.500 -17.141 12.621 1.00 97.12 72 ASP A O 1
ATOM 611 N N . LYS A 1 73 ? -10.792 -15.413 11.386 1.00 97.75 73 LYS A N 1
ATOM 612 C CA . LYS A 1 73 ? -9.371 -15.778 11.381 1.00 97.75 73 LYS A CA 1
ATOM 613 C C . LYS A 1 73 ? -8.523 -14.685 12.014 1.00 97.75 73 LYS A C 1
ATOM 615 O O . LYS A 1 73 ? -8.914 -13.527 12.130 1.00 97.75 73 LYS A O 1
ATOM 620 N N . ARG A 1 74 ? -7.311 -15.066 12.417 1.00 96.00 74 ARG A N 1
ATOM 621 C CA . ARG A 1 74 ? -6.298 -14.151 12.950 1.00 96.00 74 ARG A CA 1
ATOM 622 C C . ARG A 1 74 ? -5.063 -14.220 12.068 1.00 96.00 74 ARG A C 1
ATOM 624 O O . ARG A 1 74 ? -4.578 -15.308 11.777 1.00 96.00 74 ARG A O 1
ATOM 631 N N . VAL A 1 75 ? -4.551 -13.059 11.675 1.0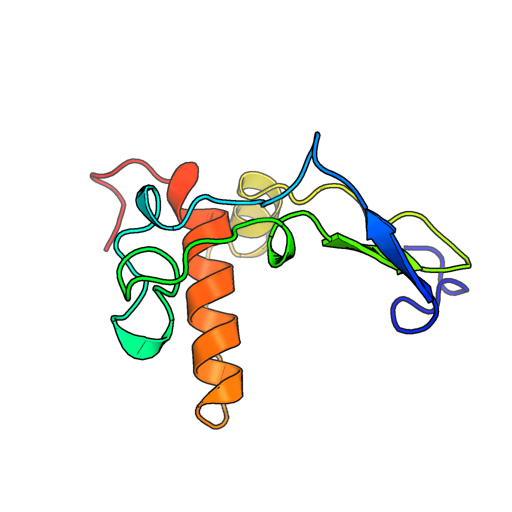0 96.06 75 VAL A N 1
ATOM 632 C CA . VAL A 1 75 ? -3.281 -12.923 10.953 1.00 96.06 75 VAL A CA 1
ATOM 633 C C . VAL A 1 75 ? -2.268 -12.301 11.900 1.00 96.06 75 VAL A C 1
ATOM 635 O O . VAL A 1 75 ? -2.571 -11.312 12.565 1.00 96.06 75 VAL A O 1
ATOM 638 N N . MET A 1 76 ? -1.072 -12.880 11.969 1.00 96.56 76 MET A N 1
ATOM 639 C CA . MET A 1 76 ? 0.033 -12.357 12.764 1.00 96.56 76 MET A CA 1
ATOM 640 C C . MET A 1 76 ? 1.276 -12.221 11.891 1.00 96.56 76 MET A C 1
ATOM 642 O O . MET A 1 76 ? 1.640 -13.134 11.156 1.00 96.56 76 MET A O 1
ATOM 646 N N . PHE A 1 77 ? 1.922 -11.067 11.999 1.00 97.25 77 PHE A N 1
ATOM 647 C CA . PHE A 1 77 ? 3.153 -10.724 11.304 1.00 97.25 77 PHE A CA 1
ATOM 648 C C . PHE A 1 77 ? 4.325 -10.997 12.253 1.00 97.25 77 PHE A C 1
ATOM 650 O O . PHE A 1 77 ? 4.439 -10.338 13.284 1.00 97.25 77 PHE A O 1
ATOM 657 N N . ILE A 1 78 ? 5.163 -11.989 11.936 1.00 97.62 78 ILE A N 1
ATOM 658 C CA . ILE A 1 78 ? 6.287 -12.425 12.781 1.00 97.62 78 ILE A CA 1
ATOM 659 C C . ILE A 1 78 ? 7.591 -12.110 12.053 1.00 97.62 78 ILE A C 1
ATOM 661 O O . ILE A 1 78 ? 7.814 -12.603 10.950 1.00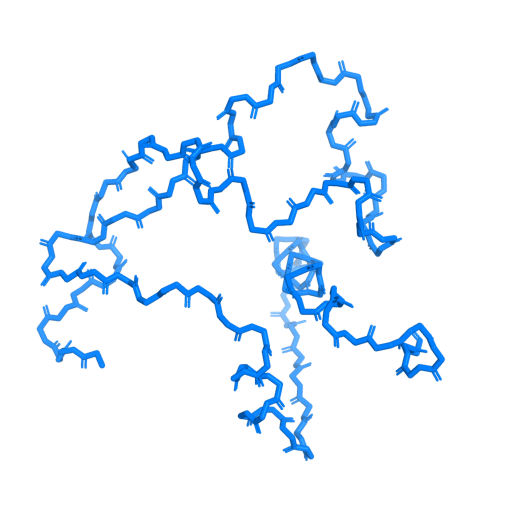 97.62 78 ILE A O 1
ATOM 665 N N . GLY A 1 79 ? 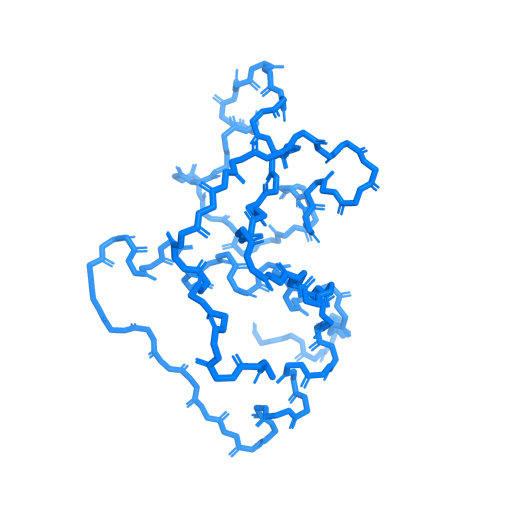8.436 -11.280 12.657 1.00 97.00 79 GLY A N 1
ATOM 666 C CA . GLY A 1 79 ? 9.691 -10.844 12.057 1.00 97.00 79 GLY A CA 1
ATOM 667 C C . GLY A 1 79 ? 10.274 -9.634 12.776 1.00 97.00 79 GLY A C 1
ATOM 668 O O . GLY A 1 79 ? 9.985 -9.395 13.948 1.00 97.00 79 GLY A O 1
ATOM 669 N N . ASP A 1 80 ? 11.098 -8.877 12.062 1.00 97.19 80 ASP A N 1
ATOM 670 C CA . ASP A 1 80 ? 11.759 -7.676 12.562 1.00 97.19 80 ASP A CA 1
ATOM 671 C C . ASP A 1 80 ? 10.944 -6.393 12.282 1.00 97.19 80 ASP A C 1
ATOM 673 O O . ASP A 1 80 ? 9.724 -6.406 12.073 1.00 97.19 80 ASP A O 1
ATOM 677 N N . SER A 1 81 ? 11.625 -5.246 12.294 1.00 96.81 81 SER A N 1
ATOM 678 C CA . SER A 1 81 ? 11.029 -3.944 12.006 1.00 96.81 81 SER A CA 1
ATOM 679 C C . SER A 1 81 ? 10.442 -3.827 10.595 1.00 96.81 81 SER A C 1
ATOM 681 O O . SER A 1 81 ? 9.484 -3.072 10.421 1.00 96.81 81 SER A O 1
ATOM 683 N N . VAL A 1 82 ? 10.952 -4.567 9.606 1.00 96.12 82 VAL A N 1
ATOM 684 C CA . VAL A 1 82 ? 10.420 -4.571 8.234 1.00 96.12 82 VAL A CA 1
ATOM 685 C C . VAL A 1 82 ? 9.054 -5.250 8.210 1.00 96.12 82 VAL A C 1
ATOM 687 O O . VAL A 1 82 ? 8.094 -4.734 7.626 1.00 96.12 82 VAL A O 1
ATOM 690 N N . GLN A 1 83 ? 8.926 -6.367 8.925 1.00 97.62 83 GLN A N 1
ATOM 691 C CA . GLN A 1 83 ? 7.655 -7.076 9.034 1.00 97.62 83 GLN A CA 1
ATOM 692 C C . GLN A 1 83 ? 6.606 -6.243 9.791 1.00 97.62 83 GLN A C 1
ATOM 694 O O . GLN A 1 83 ? 5.429 -6.250 9.421 1.00 97.62 83 GLN A O 1
ATOM 699 N N . ARG A 1 84 ? 7.031 -5.448 10.787 1.00 96.12 84 ARG A N 1
ATOM 700 C CA . ARG A 1 84 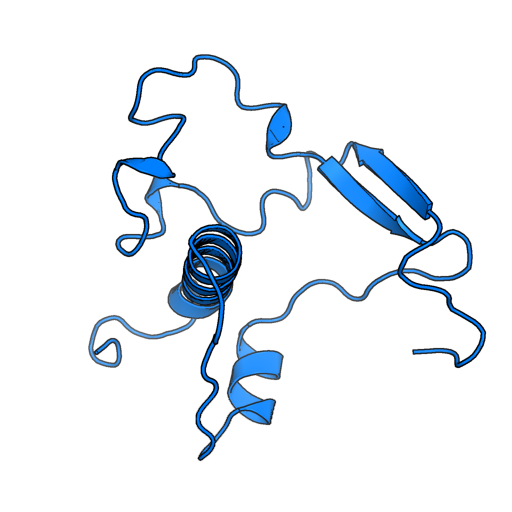? 6.158 -4.464 11.451 1.00 96.12 84 ARG A CA 1
ATOM 701 C C . ARG A 1 84 ? 5.651 -3.389 10.483 1.00 96.12 84 ARG A C 1
ATOM 703 O O . ARG A 1 84 ? 4.462 -3.089 10.501 1.00 96.12 84 ARG A O 1
ATOM 710 N N . GLY A 1 85 ? 6.505 -2.861 9.604 1.00 96.75 85 GLY A N 1
ATOM 711 C CA . GLY A 1 85 ? 6.079 -1.902 8.574 1.00 96.75 85 GLY A CA 1
ATOM 712 C C . GLY A 1 85 ? 5.053 -2.493 7.597 1.00 96.75 85 GLY A C 1
ATOM 713 O O . GLY A 1 85 ? 4.094 -1.825 7.212 1.00 96.75 85 GLY A O 1
ATOM 714 N N . THR A 1 86 ? 5.199 -3.775 7.255 1.00 97.06 86 THR A N 1
ATOM 715 C CA . THR A 1 86 ? 4.227 -4.490 6.409 1.00 97.06 86 THR A CA 1
ATOM 716 C C . THR A 1 86 ? 2.872 -4.635 7.107 1.00 97.06 86 THR A C 1
ATOM 718 O O . THR A 1 86 ? 1.832 -4.402 6.490 1.00 97.06 86 THR A O 1
ATOM 721 N N . PHE A 1 87 ? 2.874 -4.958 8.404 1.00 96.75 87 PHE A N 1
ATOM 722 C CA . PHE A 1 87 ? 1.661 -4.995 9.222 1.00 96.75 87 PHE A CA 1
ATOM 723 C C . PHE A 1 87 ? 0.949 -3.635 9.251 1.00 96.75 87 PHE A C 1
ATOM 725 O O . PHE A 1 87 ? -0.243 -3.570 8.956 1.00 96.75 87 PHE A O 1
ATOM 732 N N . GLU A 1 88 ? 1.674 -2.553 9.547 1.00 96.81 88 GLU A N 1
ATOM 733 C CA . GLU A 1 88 ? 1.116 -1.193 9.583 1.00 96.81 88 GLU A CA 1
ATOM 734 C C . GLU A 1 88 ? 0.470 -0.809 8.241 1.00 96.81 88 GLU A C 1
ATOM 736 O O . GLU A 1 88 ? -0.662 -0.322 8.212 1.00 96.81 88 GLU A O 1
ATOM 741 N N . SER A 1 89 ? 1.144 -1.103 7.122 1.00 96.94 89 SER A N 1
ATOM 742 C CA . SER A 1 89 ? 0.609 -0.879 5.773 1.00 96.94 89 SER A CA 1
ATOM 743 C C . SER A 1 89 ? -0.692 -1.653 5.530 1.00 96.94 89 SER A C 1
ATOM 745 O O . SER A 1 89 ? -1.684 -1.076 5.074 1.00 96.94 89 SER A O 1
ATOM 747 N N . MET A 1 90 ? -0.740 -2.940 5.902 1.00 97.00 90 MET A N 1
ATOM 748 C CA . MET A 1 90 ? -1.952 -3.753 5.760 1.00 97.00 90 MET A CA 1
ATOM 749 C C . MET A 1 90 ? -3.122 -3.175 6.561 1.00 97.00 90 MET A C 1
ATOM 751 O O . MET A 1 90 ? -4.230 -3.085 6.031 1.00 97.00 90 MET A O 1
ATOM 755 N N . ILE A 1 91 ? -2.882 -2.743 7.803 1.00 96.00 91 ILE A N 1
ATOM 756 C CA . ILE A 1 91 ? -3.909 -2.107 8.636 1.00 96.00 91 ILE A CA 1
ATOM 757 C C . ILE A 1 91 ? -4.455 -0.846 7.960 1.00 96.00 91 ILE A C 1
ATOM 759 O O . ILE A 1 91 ? -5.672 -0.680 7.869 1.00 96.00 91 ILE A O 1
ATOM 763 N N . CYS A 1 92 ? -3.592 0.012 7.417 1.00 96.75 92 CYS A N 1
ATOM 764 C CA . CYS A 1 92 ? -4.030 1.228 6.732 1.00 96.75 92 CYS A CA 1
ATOM 765 C C . CYS A 1 92 ? -4.825 0.967 5.451 1.00 96.75 92 CYS A C 1
ATOM 767 O O . CYS A 1 92 ? -5.747 1.727 5.148 1.00 96.75 92 CYS A O 1
ATOM 769 N N . MET A 1 93 ? -4.512 -0.112 4.732 1.00 96.19 93 MET A N 1
ATOM 770 C CA . MET A 1 93 ? -5.276 -0.527 3.556 1.00 96.19 93 MET A CA 1
ATOM 771 C C . MET A 1 93 ? -6.694 -1.003 3.907 1.00 96.19 93 MET A C 1
ATOM 773 O O . MET A 1 93 ? -7.615 -0.761 3.131 1.00 96.19 93 MET A O 1
ATOM 777 N N . VAL A 1 94 ? -6.898 -1.656 5.060 1.00 95.94 94 VAL A N 1
ATOM 778 C CA . VAL A 1 94 ? -8.215 -2.217 5.431 1.00 95.94 94 VAL A CA 1
ATOM 779 C C . VAL A 1 94 ? -9.063 -1.307 6.313 1.00 95.94 94 VAL A C 1
ATOM 781 O O . VAL A 1 94 ? -10.287 -1.377 6.259 1.00 95.94 94 VAL A O 1
ATOM 784 N N . GLN A 1 95 ? -8.456 -0.445 7.129 1.00 94.50 95 GLN A N 1
ATOM 785 C CA . GLN A 1 95 ? -9.195 0.316 8.144 1.00 94.50 95 GLN A CA 1
ATOM 786 C C . GLN A 1 95 ? -10.226 1.291 7.559 1.00 94.50 95 GLN A C 1
ATOM 788 O O . GLN A 1 95 ? -11.199 1.620 8.232 1.00 94.50 95 GLN A O 1
ATOM 793 N N . SER A 1 96 ? -10.033 1.743 6.316 1.00 90.12 96 SER A N 1
ATOM 794 C CA . SER A 1 96 ? -10.892 2.738 5.663 1.00 90.12 96 SER A CA 1
ATOM 795 C C . SER A 1 96 ? -12.320 2.244 5.421 1.00 90.12 96 SER A C 1
ATOM 797 O O . SER A 1 96 ? -13.238 3.058 5.365 1.00 90.12 96 SER A O 1
ATOM 799 N N . VAL A 1 97 ? -12.521 0.926 5.309 1.00 94.19 97 VAL A N 1
ATOM 800 C CA . VAL A 1 97 ? -13.847 0.311 5.118 1.00 94.19 97 VAL A CA 1
ATOM 801 C C . VAL A 1 97 ? -14.471 -0.190 6.422 1.00 94.19 97 VAL A C 1
ATOM 803 O O . VAL A 1 97 ? -15.601 -0.676 6.417 1.00 94.19 97 VAL A O 1
ATOM 806 N N . ILE A 1 98 ? -13.751 -0.091 7.543 1.00 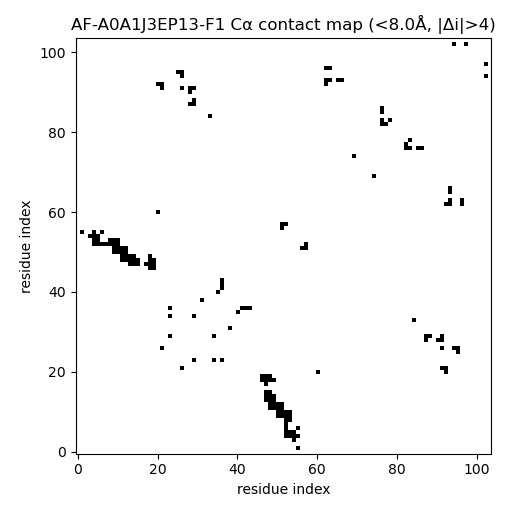93.19 98 ILE A N 1
ATOM 807 C CA . ILE A 1 98 ? -14.243 -0.499 8.861 1.00 93.19 98 ILE A CA 1
ATOM 808 C C . ILE A 1 98 ? -14.898 0.723 9.527 1.00 93.19 98 ILE A C 1
ATOM 810 O O . ILE A 1 98 ? -14.258 1.771 9.613 1.00 93.19 98 ILE A O 1
ATOM 814 N N . PRO A 1 99 ? -16.143 0.626 10.026 1.00 92.69 99 PRO A N 1
ATOM 815 C CA . PRO A 1 99 ? -16.770 1.704 10.791 1.00 92.69 99 PRO A CA 1
ATOM 816 C C . PRO A 1 99 ? -15.991 2.035 12.069 1.00 92.69 99 PRO A C 1
ATOM 818 O O . PRO A 1 99 ? -15.509 1.128 12.745 1.00 92.69 99 PRO A O 1
ATOM 821 N N . ASP A 1 100 ? -15.915 3.311 12.453 1.00 88.88 100 ASP A N 1
ATOM 822 C CA . ASP A 1 100 ? -15.106 3.744 13.606 1.00 88.88 100 ASP A CA 1
ATOM 823 C C . ASP A 1 100 ? -15.516 3.073 14.924 1.00 88.88 100 ASP A C 1
ATOM 825 O O . ASP A 1 100 ? -14.664 2.695 15.720 1.00 88.88 100 ASP A O 1
ATOM 829 N N . ASN A 1 101 ? -16.810 2.810 15.124 1.00 91.50 101 ASN A N 1
ATOM 830 C CA . ASN A 1 101 ? -17.323 2.099 16.302 1.00 91.50 101 ASN A CA 1
ATOM 831 C C . ASN A 1 101 ? -17.033 0.583 16.308 1.00 91.50 101 ASN A C 1
ATOM 833 O O . ASN A 1 101 ? -17.445 -0.118 17.234 1.00 91.50 101 ASN A O 1
ATOM 837 N N . LYS A 1 102 ? -16.402 0.058 15.255 1.00 90.06 102 LYS A N 1
ATOM 838 C CA . LYS A 1 102 ? -16.000 -1.349 15.105 1.00 90.06 102 LYS A CA 1
ATOM 839 C C . LYS A 1 102 ? -14.485 -1.525 15.032 1.00 90.06 102 LYS A C 1
ATOM 841 O O . LYS A 1 102 ? -14.018 -2.661 14.967 1.00 90.06 102 LYS A O 1
ATOM 846 N N . LYS A 1 103 ? -13.725 -0.431 15.050 1.00 85.12 103 LYS A N 1
ATOM 847 C CA . LYS A 1 103 ? -12.269 -0.456 15.180 1.00 85.12 103 LYS A CA 1
ATOM 848 C C . LYS A 1 103 ? -11.913 -0.750 16.643 1.00 85.12 103 LYS A C 1
ATOM 850 O O . LYS A 1 103 ? -12.564 -0.230 17.545 1.00 85.12 103 LYS A O 1
ATOM 855 N N . SER A 1 104 ? -10.947 -1.644 16.863 1.00 67.94 104 SER A N 1
ATOM 856 C CA . SER A 1 104 ? -10.393 -1.957 18.194 1.00 67.94 104 SER A CA 1
ATOM 857 C C . SER A 1 104 ? -9.183 -1.093 18.512 1.00 67.94 104 SER A C 1
ATOM 859 O O . SER A 1 104 ? -8.500 -0.674 17.547 1.00 67.94 104 SER A O 1
#

Nearest PDB structures (foldseek):
  6cci-assembly1_A  TM=9.871E-01  e=6.008E-10  Arabidopsis thaliana
  4f88-assembly2_N  TM=3.197E-01  e=4.810E+00  Fischettivirus C1

Organism: Noccaea caerulescens (NCBI:txid107243)

Foldseek 3Di:
DPPPFPQPAFDKDFAPPCWDLFDLVQAPLDDPVRSVVVVPDPDDSVGRIDTQTPPDGDDRDDLVVVVVVCVVHDD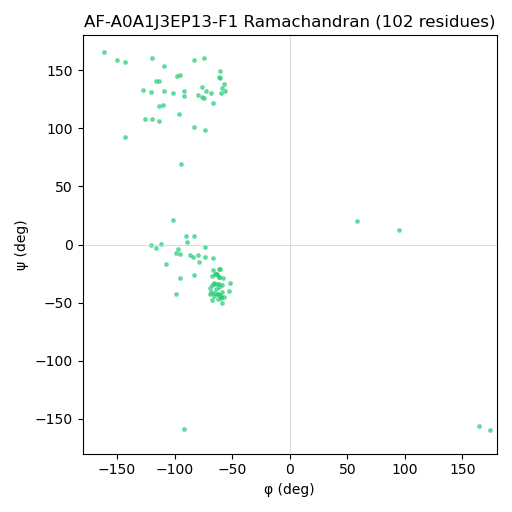DQDDDVVSVVVVSVNCRNNVNPPDPVRDD

Solvent-accessible surface area (backbone atoms only — not comparable to full-atom values): 6842 Å² total; per-residue (Å²): 129,64,91,82,42,53,79,88,46,61,47,82,39,87,32,81,85,76,37,50,86,58,55,79,90,77,31,88,78,65,51,81,93,73,38,52,60,88,71,66,48,88,77,63,73,84,49,19,60,40,83,42,30,75,72,44,82,78,78,79,89,51,48,66,62,52,51,60,76,41,58,100,59,86,87,83,79,84,74,58,75,67,40,50,53,52,48,48,52,53,50,44,54,38,51,80,81,50,56,78,95,72,61,130